Protein AF-A0A5J4PVX6-F1 (afdb_monomer_lite)

Foldseek 3Di:
DQDPVNVLVVVLVVLVVVVVVDDDDDDASLSCVSCVVPPLDAFEAEAEDPVVQLVVCVVVDVDDPVVSSVVVVVVQVVSQVVNVVVDVDGPPDPVSGPYYYYCNVLPPVRVVVVVVVVSQDDDDPDPALVSVLVSVVVCVVNPPPDDPDDDDPPHPCNVCSVVVPPPD

Secondary structure (DSSP, 8-state):
---HHHHHHHHHHHHHHHHHHS-----STTHHHHTTT-TT---EEEE--HHHHHHHHHTT----HHHHHHHHHHHHHHHHHHHHHH-SS-TT-GGGSSEEEEHHHHHHHHHHHHHHHHTT----SS--HHHHHHHHHHHHHTT------------TTHHHHH-TT---

Organism: NCBI:txid433724

Sequence (168 aa):
YLSNDALFKIQSNIIRKLASEKSCLFVGRCADYILRDHPYSMTIFISSYMHDRMKRLYHTLNLSETEVKELIHKTDKCRSEYYNYYTYNTWGAAATYHLCINASVLGIEGTVTFIKEVLGMWVGKTESASFWMGVLTDLKARGVEDILITVTDNLNGFTDTIHPNNHI

Structure (mmCIF, N/CA/C/O backbone):
data_AF-A0A5J4PVX6-F1
#
_entry.id   AF-A0A5J4PVX6-F1
#
loop_
_atom_site.group_PDB
_atom_site.id
_atom_site.type_symbol
_atom_site.label_atom_id
_atom_site.label_alt_id
_atom_site.label_comp_id
_atom_site.label_asym_id
_atom_site.label_entity_id
_atom_site.label_seq_id
_atom_site.pdbx_PDB_ins_code
_atom_site.Cartn_x
_atom_site.Cartn_y
_atom_site.Cartn_z
_atom_site.occupancy
_atom_site.B_iso_or_equiv
_atom_site.auth_seq_id
_atom_site.auth_comp_id
_atom_site.auth_asym_id
_atom_site.auth_atom_id
_atom_site.pdbx_PDB_model_num
ATOM 1 N N . TYR A 1 1 ? 9.239 -6.719 30.304 1.00 54.44 1 TYR A N 1
ATOM 2 C CA . TYR A 1 1 ? 8.381 -6.085 29.285 1.00 54.44 1 TYR A CA 1
ATOM 3 C C . TYR A 1 1 ? 9.268 -5.451 28.228 1.00 54.44 1 TYR A C 1
ATOM 5 O O . TYR A 1 1 ? 10.169 -4.708 28.590 1.00 54.44 1 TYR A O 1
ATOM 13 N N . LEU A 1 2 ? 9.077 -5.795 26.954 1.00 68.44 2 LEU A N 1
ATOM 14 C CA . LEU A 1 2 ? 9.792 -5.166 25.840 1.00 68.44 2 LEU A CA 1
ATOM 15 C C . LEU A 1 2 ? 9.172 -3.778 25.587 1.00 68.44 2 LEU A C 1
ATOM 17 O O . LEU A 1 2 ? 7.949 -3.684 25.517 1.00 68.44 2 LEU A O 1
ATOM 21 N N . SER A 1 3 ? 9.972 -2.712 25.487 1.00 89.81 3 SER A N 1
ATOM 22 C CA . SER A 1 3 ? 9.441 -1.373 25.185 1.00 89.81 3 SER A CA 1
ATOM 23 C C . SER A 1 3 ? 8.946 -1.282 23.736 1.00 89.81 3 SER A C 1
ATOM 25 O O . SER A 1 3 ? 9.432 -2.006 22.863 1.00 89.81 3 SER A O 1
ATOM 27 N N . ASN A 1 4 ? 8.008 -0.367 23.460 1.00 88.50 4 ASN A N 1
ATOM 28 C CA . ASN A 1 4 ? 7.499 -0.137 22.100 1.00 88.50 4 ASN A CA 1
ATOM 29 C C . ASN A 1 4 ? 8.628 0.214 21.116 1.00 88.50 4 ASN A C 1
ATOM 31 O O . ASN A 1 4 ? 8.631 -0.278 19.990 1.00 88.50 4 ASN A O 1
ATOM 35 N N . ASP A 1 5 ? 9.640 0.962 21.561 1.00 92.88 5 ASP A N 1
ATOM 36 C CA . ASP A 1 5 ? 10.793 1.321 20.728 1.00 92.88 5 ASP A CA 1
ATOM 37 C C . ASP A 1 5 ? 11.695 0.123 20.426 1.00 92.88 5 ASP A C 1
ATOM 39 O O . ASP A 1 5 ? 12.191 -0.021 19.307 1.00 92.88 5 ASP A O 1
ATOM 43 N N . ALA A 1 6 ? 11.897 -0.769 21.400 1.00 93.50 6 ALA A N 1
ATOM 44 C CA . ALA A 1 6 ? 12.629 -2.009 21.169 1.00 93.50 6 ALA A CA 1
ATOM 45 C C . ALA A 1 6 ? 11.870 -2.912 20.184 1.00 93.50 6 ALA A C 1
ATOM 47 O O . ALA A 1 6 ? 12.477 -3.467 19.266 1.00 93.50 6 ALA A O 1
ATOM 48 N N . LEU A 1 7 ? 10.542 -2.996 20.311 1.00 93.44 7 LEU A N 1
ATOM 49 C CA . LEU A 1 7 ? 9.701 -3.736 19.373 1.00 93.44 7 LEU A CA 1
ATOM 50 C C . LEU A 1 7 ? 9.758 -3.138 17.959 1.00 93.44 7 LEU A C 1
ATOM 52 O O . LEU A 1 7 ? 9.934 -3.885 16.997 1.00 93.44 7 LEU A O 1
ATOM 56 N N . PHE A 1 8 ? 9.667 -1.812 17.827 1.00 95.12 8 PHE A N 1
ATOM 57 C CA . PHE A 1 8 ? 9.770 -1.119 16.542 1.00 95.12 8 PHE A CA 1
ATOM 58 C C . PHE A 1 8 ? 11.118 -1.379 15.862 1.00 95.12 8 PHE A C 1
ATOM 60 O O . PHE A 1 8 ? 11.160 -1.691 14.670 1.00 95.12 8 PHE A O 1
ATOM 67 N N . LYS A 1 9 ? 12.226 -1.330 16.615 1.00 96.56 9 LYS A N 1
ATOM 68 C CA . LYS A 1 9 ? 13.565 -1.651 16.094 1.00 96.56 9 LYS A CA 1
ATOM 69 C C . LYS A 1 9 ? 13.653 -3.092 15.590 1.00 96.56 9 LYS A C 1
ATOM 71 O O . LYS A 1 9 ? 14.141 -3.317 14.484 1.00 96.56 9 LYS A O 1
ATOM 76 N N . ILE A 1 10 ? 13.142 -4.059 16.356 1.00 96.56 10 ILE A N 1
ATOM 77 C CA . ILE A 1 10 ? 13.140 -5.476 15.959 1.00 96.56 10 ILE A CA 1
ATOM 78 C C . ILE A 1 10 ? 12.313 -5.680 14.684 1.00 96.56 10 ILE A C 1
ATOM 80 O O . ILE A 1 10 ? 12.807 -6.274 13.726 1.00 96.56 10 ILE A O 1
ATOM 84 N N . GLN A 1 11 ? 11.091 -5.141 14.632 1.00 96.12 11 GLN A N 1
ATOM 85 C CA . GLN A 1 11 ? 10.228 -5.231 13.450 1.00 96.12 11 GLN A CA 1
ATOM 86 C C . GLN A 1 11 ? 10.877 -4.584 12.224 1.00 96.12 11 GLN A C 1
ATOM 88 O O . GLN A 1 11 ? 10.869 -5.172 11.146 1.00 96.12 11 GLN A O 1
ATOM 93 N N . SER A 1 12 ? 11.506 -3.421 12.399 1.00 97.75 12 SER A N 1
ATOM 94 C CA . SER A 1 12 ? 12.207 -2.722 11.321 1.00 97.75 12 SER A CA 1
ATOM 95 C C . SER A 1 12 ? 13.356 -3.543 10.741 1.00 97.75 12 SER A C 1
ATOM 97 O O . SER A 1 12 ? 13.527 -3.592 9.525 1.00 97.75 12 SER A O 1
ATOM 99 N N . ASN A 1 13 ? 14.130 -4.219 11.593 1.00 97.81 13 ASN A N 1
ATOM 100 C CA . ASN A 1 13 ? 15.219 -5.085 11.144 1.00 97.81 13 ASN A CA 1
ATOM 101 C C . ASN A 1 13 ? 14.693 -6.310 10.388 1.00 97.81 13 ASN A C 1
ATOM 103 O O . ASN A 1 13 ? 15.250 -6.672 9.355 1.00 97.81 13 ASN A O 1
ATOM 107 N N . ILE A 1 14 ? 13.598 -6.912 10.860 1.00 97.50 14 ILE A N 1
ATOM 108 C CA . ILE A 1 14 ? 12.957 -8.050 10.186 1.00 97.50 14 ILE A CA 1
ATOM 109 C C . ILE A 1 14 ? 12.424 -7.638 8.811 1.00 97.50 14 ILE A C 1
ATOM 111 O O . ILE A 1 14 ? 12.678 -8.340 7.837 1.00 97.50 14 ILE A O 1
ATOM 115 N N . ILE A 1 15 ? 11.734 -6.496 8.712 1.00 98.06 15 ILE A N 1
ATOM 116 C CA . ILE A 1 15 ? 11.201 -5.984 7.439 1.00 98.06 15 ILE A CA 1
ATOM 117 C C . ILE A 1 15 ? 12.335 -5.773 6.428 1.00 98.06 15 ILE A C 1
ATOM 119 O O . ILE A 1 15 ? 12.240 -6.262 5.306 1.00 98.06 15 ILE A O 1
ATOM 123 N N . ARG A 1 16 ? 13.432 -5.113 6.830 1.00 97.62 16 ARG A N 1
ATOM 124 C CA . ARG A 1 16 ? 14.592 -4.895 5.946 1.00 97.62 16 ARG A CA 1
ATOM 125 C C . ARG A 1 16 ? 15.250 -6.196 5.511 1.00 97.62 16 ARG A C 1
ATOM 127 O O . ARG A 1 16 ? 15.546 -6.349 4.333 1.00 97.62 16 ARG A O 1
ATOM 134 N N . LYS A 1 17 ? 15.443 -7.133 6.444 1.00 97.31 17 LYS A N 1
ATOM 135 C CA . LYS A 1 17 ? 16.023 -8.443 6.137 1.00 97.31 17 LYS A CA 1
ATOM 136 C C . LYS A 1 17 ? 15.178 -9.185 5.099 1.00 97.31 17 LYS A C 1
ATOM 138 O O . LYS A 1 17 ? 15.699 -9.575 4.061 1.00 97.31 17 LYS A O 1
ATOM 143 N N . LEU A 1 18 ? 13.874 -9.319 5.344 1.00 96.69 18 LEU A N 1
ATOM 144 C CA . LEU A 1 18 ? 12.969 -10.013 4.426 1.00 96.69 18 LEU A CA 1
ATOM 145 C C . LEU A 1 18 ? 12.932 -9.350 3.044 1.00 96.69 18 LEU A C 1
ATOM 147 O O . LEU A 1 18 ? 12.989 -10.057 2.044 1.00 96.69 18 LEU A O 1
ATOM 151 N N . ALA A 1 19 ? 12.894 -8.014 2.990 1.00 95.31 19 ALA A N 1
ATOM 152 C CA . ALA A 1 19 ? 12.905 -7.266 1.733 1.00 95.31 19 ALA A CA 1
ATOM 153 C C . ALA A 1 19 ? 14.213 -7.439 0.939 1.00 95.31 19 ALA A C 1
ATOM 155 O O . ALA A 1 19 ? 14.174 -7.433 -0.285 1.00 95.31 19 ALA A O 1
ATOM 156 N N . SER A 1 20 ? 15.353 -7.624 1.619 1.00 93.50 20 SER A N 1
ATOM 157 C CA . SER A 1 20 ? 16.643 -7.875 0.957 1.00 93.50 20 SER A CA 1
ATOM 158 C C . SER A 1 20 ? 16.796 -9.293 0.402 1.00 93.50 20 SER A C 1
ATOM 160 O O . SER A 1 20 ? 17.631 -9.518 -0.467 1.00 93.50 20 SER A O 1
ATOM 162 N N . GLU A 1 21 ? 16.015 -10.250 0.908 1.00 92.94 21 GLU A N 1
ATOM 163 C CA . GLU A 1 21 ? 16.110 -11.662 0.520 1.00 92.94 21 GLU A CA 1
ATOM 164 C C . GLU A 1 21 ? 15.114 -12.032 -0.584 1.00 92.94 21 GLU A C 1
ATOM 166 O O . GLU A 1 21 ? 15.405 -12.896 -1.408 1.00 92.94 21 GLU A O 1
ATOM 171 N N . LYS A 1 22 ? 13.919 -11.425 -0.584 1.00 89.06 22 LYS A N 1
ATOM 172 C CA . LYS A 1 22 ? 12.842 -11.767 -1.520 1.00 89.06 22 LYS A CA 1
ATOM 173 C C . LYS A 1 22 ? 11.775 -10.680 -1.620 1.00 89.06 22 LYS A C 1
ATOM 175 O O . LYS A 1 22 ? 11.571 -9.884 -0.701 1.00 89.06 22 LYS A O 1
ATOM 180 N N . SER A 1 23 ? 10.994 -10.735 -2.694 1.00 88.75 23 SER A N 1
ATOM 181 C CA . SER A 1 23 ? 9.771 -9.944 -2.841 1.00 88.75 23 SER A CA 1
ATOM 182 C C . SER A 1 23 ? 8.778 -10.256 -1.714 1.00 88.75 23 SER A C 1
ATOM 184 O O . SER A 1 23 ? 8.475 -11.416 -1.431 1.00 88.75 23 SER A O 1
ATOM 186 N N . CYS A 1 24 ? 8.266 -9.210 -1.062 1.00 93.00 24 CYS A N 1
ATOM 187 C CA . CYS A 1 24 ? 7.386 -9.315 0.102 1.00 93.00 24 CYS A CA 1
ATOM 188 C C . CYS A 1 24 ? 6.240 -8.297 0.033 1.00 93.00 24 CYS A C 1
ATOM 190 O O . CYS A 1 24 ? 6.412 -7.191 -0.474 1.00 93.00 24 CYS A O 1
ATOM 192 N N . LEU A 1 25 ? 5.097 -8.645 0.634 1.00 95.31 25 LEU A N 1
ATOM 193 C CA . LEU A 1 25 ? 4.008 -7.714 0.931 1.00 95.31 25 LEU A CA 1
ATOM 194 C C . LEU A 1 25 ? 3.983 -7.433 2.438 1.00 95.31 25 LEU A C 1
ATOM 196 O O . LEU A 1 25 ? 3.806 -8.352 3.239 1.00 95.31 25 LEU A O 1
ATOM 200 N N . PHE A 1 26 ? 4.120 -6.165 2.827 1.00 97.12 26 PHE A N 1
ATOM 201 C CA . PHE A 1 26 ? 4.018 -5.730 4.222 1.00 97.12 26 PHE A CA 1
ATOM 202 C C . PHE A 1 26 ? 2.755 -4.895 4.434 1.00 97.12 26 PHE A C 1
ATOM 204 O O . PHE A 1 26 ? 2.488 -3.960 3.684 1.00 97.12 26 PHE A O 1
ATOM 211 N N . VAL A 1 27 ? 1.993 -5.200 5.487 1.00 96.81 27 VAL A N 1
ATOM 212 C CA . VAL A 1 27 ? 0.781 -4.452 5.850 1.00 96.81 27 VAL A CA 1
ATOM 213 C C . VAL A 1 27 ? 1.041 -3.629 7.113 1.00 96.81 27 VAL A C 1
ATOM 215 O O . VAL A 1 27 ? 1.178 -4.170 8.212 1.00 96.81 27 VAL A O 1
ATOM 218 N N . GLY A 1 28 ? 1.080 -2.303 6.966 1.00 95.19 28 GLY A N 1
ATOM 219 C CA . GLY A 1 28 ? 1.291 -1.363 8.071 1.00 95.19 28 GLY A CA 1
ATOM 220 C C . GLY A 1 28 ? 2.724 -1.373 8.616 1.00 95.19 28 GLY A C 1
ATOM 221 O O . GLY A 1 28 ? 3.683 -1.474 7.857 1.00 95.19 28 GLY A O 1
ATOM 222 N N . ARG A 1 29 ? 2.869 -1.231 9.945 1.00 95.50 29 ARG A N 1
ATOM 223 C CA . ARG A 1 29 ? 4.162 -1.269 10.671 1.00 95.50 29 ARG A CA 1
ATOM 224 C C . ARG A 1 29 ? 5.210 -0.261 10.179 1.00 95.50 29 ARG A C 1
ATOM 226 O O . ARG A 1 29 ? 6.399 -0.510 10.326 1.00 95.50 29 ARG A O 1
ATOM 233 N N . CYS A 1 30 ? 4.766 0.859 9.608 1.00 97.44 30 CYS A N 1
ATOM 234 C CA . CYS A 1 30 ? 5.630 1.881 9.008 1.00 97.44 30 CYS A CA 1
ATOM 235 C C . CYS A 1 30 ? 6.569 1.317 7.927 1.00 97.44 30 CYS A C 1
ATOM 237 O O . CYS A 1 30 ? 7.670 1.834 7.744 1.00 97.44 30 CYS A O 1
ATOM 239 N N . ALA A 1 31 ? 6.173 0.234 7.246 1.00 97.81 31 ALA A N 1
ATOM 240 C CA . ALA A 1 31 ? 7.013 -0.432 6.255 1.00 97.81 31 ALA A CA 1
ATOM 241 C C . ALA A 1 31 ? 7.423 0.510 5.112 1.00 97.81 31 ALA A C 1
ATOM 243 O O . ALA A 1 31 ? 8.560 0.442 4.659 1.00 97.81 31 ALA A O 1
ATOM 244 N N . ASP A 1 32 ? 6.539 1.429 4.717 1.00 97.50 32 ASP A N 1
ATOM 245 C CA . ASP A 1 32 ? 6.816 2.498 3.755 1.00 97.50 32 ASP A CA 1
ATOM 246 C C . ASP A 1 32 ? 7.992 3.377 4.202 1.00 97.50 32 ASP A C 1
ATOM 248 O O . ASP A 1 32 ? 8.937 3.581 3.449 1.00 97.50 32 ASP A O 1
ATOM 252 N N . TYR A 1 33 ? 7.998 3.819 5.459 1.00 97.56 33 TYR A N 1
ATOM 253 C CA . TYR A 1 33 ? 9.071 4.641 6.001 1.00 97.56 33 TYR A CA 1
ATOM 254 C C . TYR A 1 33 ? 10.349 3.827 6.249 1.00 97.56 33 TYR A C 1
ATOM 256 O O . TYR A 1 33 ? 11.460 4.321 6.062 1.00 97.56 33 TYR A O 1
ATOM 264 N N . ILE A 1 34 ? 10.219 2.570 6.677 1.00 98.00 34 ILE A N 1
ATOM 265 C CA . ILE A 1 34 ? 11.344 1.663 6.958 1.00 98.00 34 ILE A CA 1
ATOM 266 C C . ILE A 1 34 ? 12.113 1.311 5.681 1.00 98.00 34 ILE A C 1
ATOM 268 O O . ILE A 1 34 ? 13.342 1.202 5.748 1.00 98.00 34 ILE A O 1
ATOM 272 N N . LEU A 1 35 ? 11.394 1.147 4.565 1.00 97.44 35 LEU A N 1
ATOM 273 C CA . LEU A 1 35 ? 11.899 0.774 3.242 1.00 97.44 35 LEU A CA 1
ATOM 274 C C . LEU A 1 35 ? 11.992 1.963 2.271 1.00 97.44 35 LEU A C 1
ATOM 276 O O . LEU A 1 35 ? 12.179 1.741 1.084 1.00 97.44 35 LEU A O 1
ATOM 280 N N . ARG A 1 36 ? 11.902 3.210 2.751 1.00 95.62 36 ARG A N 1
ATOM 281 C CA . ARG A 1 36 ? 11.906 4.429 1.914 1.00 95.62 36 ARG A CA 1
ATOM 282 C C . ARG A 1 36 ? 13.104 4.558 0.963 1.00 95.62 36 ARG A C 1
ATOM 284 O O . ARG A 1 36 ? 12.986 5.181 -0.081 1.00 95.62 36 ARG A O 1
ATOM 291 N N . ASP A 1 37 ? 14.234 3.952 1.325 1.00 93.81 37 ASP A N 1
ATOM 292 C CA . ASP A 1 37 ? 15.470 3.963 0.534 1.00 93.81 37 ASP A CA 1
ATOM 293 C C . ASP A 1 37 ? 15.625 2.685 -0.323 1.00 93.81 37 ASP A C 1
ATOM 295 O O . ASP A 1 37 ? 16.641 2.491 -0.988 1.00 93.81 37 ASP A O 1
ATOM 299 N N . HIS A 1 38 ? 14.643 1.774 -0.295 1.00 93.25 38 HIS A N 1
ATOM 300 C CA . HIS A 1 38 ? 14.668 0.536 -1.067 1.00 93.25 38 HIS A CA 1
ATOM 301 C C . HIS A 1 38 ? 14.160 0.793 -2.498 1.00 93.25 38 HIS A C 1
ATOM 303 O O . HIS A 1 38 ? 12.984 1.138 -2.665 1.00 93.25 38 HIS A O 1
ATOM 309 N N . PRO A 1 39 ? 14.985 0.557 -3.539 1.00 87.44 39 PRO A N 1
ATOM 310 C CA . PRO A 1 39 ? 14.715 1.016 -4.907 1.00 87.44 39 PRO A CA 1
ATOM 311 C C . PRO A 1 39 ? 13.489 0.361 -5.554 1.00 87.44 39 PRO A C 1
ATOM 313 O O . PRO A 1 39 ? 12.861 0.953 -6.422 1.00 87.44 39 PRO A O 1
ATOM 316 N N . TYR A 1 40 ? 13.126 -0.843 -5.110 1.00 86.88 40 TYR A N 1
ATOM 317 C CA . TYR A 1 40 ? 11.985 -1.600 -5.638 1.00 86.88 40 TYR A CA 1
ATOM 318 C C . TYR A 1 40 ? 10.778 -1.619 -4.691 1.00 86.88 40 TYR A C 1
ATOM 320 O O . TYR A 1 40 ? 9.940 -2.516 -4.768 1.00 86.88 40 TYR A O 1
ATOM 328 N N . SER A 1 41 ? 10.710 -0.682 -3.737 1.00 91.31 41 SER A N 1
ATOM 329 C CA . SER A 1 41 ? 9.554 -0.585 -2.844 1.00 91.31 41 SER A CA 1
ATOM 330 C C . SER A 1 41 ? 8.427 0.228 -3.485 1.00 91.31 41 SER A C 1
ATOM 332 O O . SER A 1 41 ? 8.632 1.336 -3.970 1.00 91.31 41 SER A O 1
ATOM 334 N N . MET A 1 42 ? 7.210 -0.317 -3.458 1.00 92.69 42 MET A N 1
ATOM 335 C CA . MET A 1 42 ? 5.987 0.417 -3.783 1.00 92.69 42 MET A CA 1
ATOM 336 C C . MET A 1 42 ? 5.108 0.481 -2.537 1.00 92.69 42 MET A C 1
ATOM 338 O O . 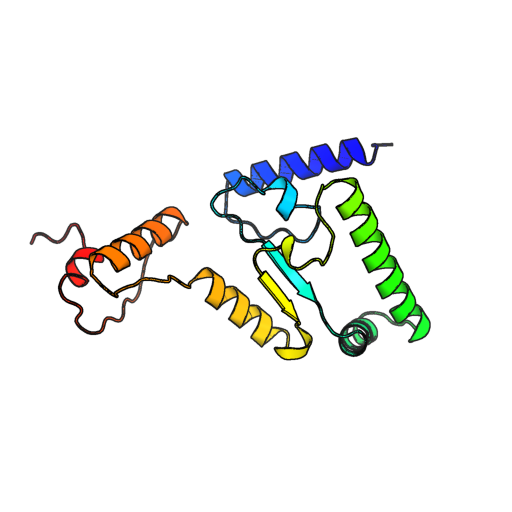MET A 1 42 ? 4.952 -0.507 -1.819 1.00 92.69 42 MET A O 1
ATOM 342 N N . THR A 1 43 ? 4.537 1.653 -2.264 1.00 96.56 43 THR A N 1
ATOM 343 C CA . THR A 1 43 ? 3.770 1.915 -1.040 1.00 96.56 43 THR A CA 1
ATOM 344 C C . THR A 1 43 ? 2.364 2.346 -1.418 1.00 96.56 43 THR A C 1
ATOM 346 O O . THR A 1 43 ? 2.172 3.252 -2.229 1.00 96.56 43 THR A O 1
ATOM 349 N N . ILE A 1 44 ? 1.371 1.653 -0.863 1.00 97.31 44 ILE A N 1
ATOM 350 C CA . ILE A 1 44 ? -0.028 1.807 -1.258 1.00 97.31 44 ILE A CA 1
ATOM 351 C C . ILE A 1 44 ? -0.871 2.031 -0.010 1.00 97.31 44 ILE A C 1
ATOM 353 O O . ILE A 1 44 ? -0.806 1.249 0.941 1.00 97.31 44 ILE A O 1
ATOM 357 N N . PHE A 1 45 ? -1.691 3.077 -0.027 1.00 98.00 45 PHE A N 1
ATOM 358 C CA . PHE A 1 45 ? -2.698 3.320 0.994 1.00 98.00 45 PHE A CA 1
ATOM 359 C C . PHE A 1 45 ? -4.087 2.995 0.458 1.00 98.00 45 PHE A C 1
ATOM 361 O O . PHE A 1 45 ? -4.532 3.553 -0.545 1.00 98.00 45 PHE A O 1
ATOM 368 N N . ILE A 1 46 ? -4.785 2.088 1.140 1.00 97.56 46 ILE A N 1
ATOM 369 C CA . ILE A 1 46 ? -6.138 1.676 0.771 1.00 97.56 46 ILE A CA 1
ATOM 370 C C . ILE A 1 46 ? -7.122 2.281 1.767 1.00 97.56 46 ILE A C 1
ATOM 372 O O . ILE A 1 46 ? -7.089 1.992 2.963 1.00 97.56 46 ILE A O 1
ATOM 376 N N . SER A 1 47 ? -8.030 3.093 1.242 1.00 97.12 47 SER A N 1
ATOM 377 C CA . SER A 1 47 ? -9.152 3.690 1.958 1.00 97.12 47 SER A CA 1
ATOM 378 C C . SER A 1 47 ? -10.478 3.068 1.507 1.00 97.12 47 SER A C 1
ATOM 380 O O . SER A 1 47 ? -10.546 2.292 0.551 1.00 97.12 47 SER A O 1
ATOM 382 N N . SER A 1 48 ? -11.554 3.349 2.233 1.00 97.50 48 SER A N 1
ATOM 383 C CA . SER A 1 48 ? -12.927 2.974 1.873 1.00 97.50 48 SER A CA 1
ATOM 384 C C . SER A 1 48 ? -13.891 3.903 2.606 1.00 97.50 48 SER A C 1
ATOM 386 O O . SER A 1 48 ? -13.566 4.389 3.695 1.00 97.50 48 SER A O 1
ATOM 388 N N . TYR A 1 49 ? -15.083 4.120 2.057 1.00 97.31 49 TYR A N 1
ATOM 389 C CA . TYR A 1 49 ? -16.139 4.843 2.759 1.00 97.31 49 TYR A CA 1
ATOM 390 C C . TYR A 1 49 ? -16.541 4.119 4.047 1.00 97.31 49 TYR A C 1
ATOM 392 O O . TYR A 1 49 ? -16.507 2.891 4.133 1.00 97.31 49 TYR A O 1
ATOM 400 N N . MET A 1 50 ? -16.948 4.892 5.058 1.00 95.38 50 MET A N 1
ATOM 401 C CA . MET A 1 50 ? -17.311 4.360 6.375 1.00 95.38 50 MET A CA 1
ATOM 402 C C . MET A 1 50 ? -18.385 3.264 6.279 1.00 95.38 50 MET A C 1
ATOM 404 O O . MET A 1 50 ? -18.224 2.205 6.879 1.00 95.38 50 MET A O 1
ATOM 408 N N . HIS A 1 51 ? -19.428 3.476 5.470 1.00 94.50 51 HIS A N 1
ATOM 409 C CA . HIS A 1 51 ? -20.526 2.517 5.325 1.00 94.50 51 HIS A CA 1
ATOM 410 C C . HIS A 1 51 ? -20.057 1.151 4.784 1.00 94.50 51 HIS A C 1
ATOM 412 O O . HIS A 1 51 ? -20.443 0.115 5.322 1.00 94.50 51 HIS A O 1
ATOM 418 N N . ASP A 1 52 ? -19.160 1.126 3.792 1.00 94.88 52 ASP A N 1
ATOM 419 C CA . ASP A 1 52 ? -18.614 -0.123 3.243 1.00 94.88 52 ASP A CA 1
ATOM 420 C C . ASP A 1 52 ? -17.708 -0.846 4.238 1.00 94.88 52 ASP A C 1
ATOM 422 O O . ASP A 1 52 ? -17.716 -2.076 4.327 1.00 94.88 52 ASP A O 1
ATOM 426 N N . ARG A 1 53 ? -16.925 -0.088 5.015 1.00 94.69 53 ARG A N 1
ATOM 427 C CA . ARG A 1 53 ? -16.085 -0.648 6.082 1.00 94.69 53 ARG A CA 1
ATOM 428 C C . ARG A 1 53 ? -16.941 -1.309 7.154 1.00 94.69 53 ARG A C 1
ATOM 430 O O . ARG A 1 53 ? -16.643 -2.433 7.551 1.00 94.69 53 ARG A O 1
ATOM 437 N N . MET A 1 54 ? -18.013 -0.640 7.578 1.00 93.75 54 MET A N 1
ATOM 438 C CA . MET A 1 54 ? -18.964 -1.171 8.556 1.00 93.75 54 MET A CA 1
ATOM 439 C C . MET A 1 54 ? -19.653 -2.431 8.026 1.00 93.75 54 MET A C 1
ATOM 441 O O . MET A 1 54 ? -19.673 -3.442 8.721 1.00 93.75 54 MET A O 1
ATOM 445 N N . LYS A 1 55 ? -20.103 -2.422 6.763 1.00 91.38 55 LYS A N 1
ATOM 446 C CA . LYS A 1 55 ? -20.718 -3.589 6.111 1.00 91.38 55 LYS A CA 1
ATOM 447 C C . LYS A 1 55 ? -19.819 -4.827 6.147 1.00 91.38 55 LYS A C 1
ATOM 449 O O . LYS A 1 55 ? -20.290 -5.913 6.469 1.00 91.38 55 LYS A O 1
ATOM 454 N N . ARG A 1 56 ? -18.520 -4.676 5.865 1.00 89.19 56 ARG A N 1
ATOM 455 C CA . ARG A 1 56 ? -17.549 -5.787 5.939 1.00 89.19 56 ARG A CA 1
ATOM 456 C C . ARG A 1 56 ? -17.393 -6.326 7.364 1.00 89.19 56 ARG A C 1
ATOM 458 O O . ARG A 1 56 ? -17.267 -7.534 7.554 1.00 89.19 56 ARG A O 1
ATOM 465 N N . LEU A 1 57 ? -17.409 -5.441 8.361 1.00 89.38 57 LEU A N 1
ATOM 466 C CA . LEU A 1 57 ? -17.263 -5.832 9.760 1.00 89.38 57 LEU A CA 1
ATOM 467 C C . LEU A 1 57 ? -18.525 -6.490 10.324 1.00 89.38 57 LEU A C 1
ATOM 469 O O . LEU A 1 57 ? -18.365 -7.445 11.070 1.00 89.38 57 LEU A O 1
ATOM 473 N N . TYR A 1 58 ? -19.737 -6.095 9.918 1.00 80.56 58 TYR A N 1
ATOM 474 C CA . TYR A 1 58 ? -20.974 -6.765 10.359 1.00 80.56 58 TYR A CA 1
ATOM 475 C C . TYR A 1 58 ? -21.000 -8.257 10.031 1.00 80.56 58 TYR A C 1
ATOM 477 O O . TYR A 1 58 ? -21.415 -9.069 10.848 1.00 80.56 58 TYR A O 1
ATOM 485 N N . HIS A 1 59 ? -20.536 -8.633 8.838 1.00 74.56 59 HIS A N 1
ATOM 486 C CA . HIS A 1 59 ? -20.501 -10.041 8.438 1.00 74.56 59 HIS A CA 1
ATOM 487 C C . HIS A 1 59 ? -19.436 -10.855 9.184 1.00 74.56 59 HIS A C 1
ATOM 489 O O . HIS A 1 59 ? -19.490 -12.080 9.177 1.00 74.56 59 HIS A O 1
ATOM 495 N N . THR A 1 60 ? -18.469 -10.182 9.808 1.00 78.38 60 THR A N 1
ATOM 496 C CA . THR A 1 60 ? -17.316 -10.822 10.455 1.00 78.38 60 THR A CA 1
ATOM 497 C C . THR A 1 60 ? -17.433 -10.805 11.980 1.00 78.38 60 THR A C 1
ATOM 499 O O . THR A 1 60 ? -16.940 -11.705 12.653 1.00 78.38 60 THR A O 1
ATOM 502 N N . LEU A 1 61 ? -18.063 -9.770 12.535 1.00 80.50 61 LEU A N 1
ATOM 503 C CA . LEU A 1 61 ? -18.119 -9.470 13.958 1.00 80.50 61 LEU A CA 1
ATOM 504 C C . LEU A 1 61 ? -19.579 -9.291 14.374 1.00 80.50 61 LEU A C 1
ATOM 506 O O . LEU A 1 61 ? -20.300 -8.480 13.801 1.00 80.50 61 LEU A O 1
ATOM 510 N N . ASN A 1 62 ? -19.995 -10.011 15.412 1.00 86.50 62 ASN A N 1
ATOM 511 C CA . ASN A 1 62 ? -21.341 -9.922 15.976 1.00 86.50 62 ASN A CA 1
ATOM 512 C C . ASN A 1 62 ? -21.469 -8.710 16.921 1.00 86.50 62 ASN A C 1
ATOM 514 O O . ASN A 1 62 ? -21.659 -8.873 18.124 1.00 86.50 62 ASN A O 1
ATOM 518 N N . LEU A 1 63 ? -21.268 -7.506 16.379 1.00 88.75 63 LEU A N 1
ATOM 519 C CA . LEU A 1 63 ? -21.271 -6.231 17.103 1.00 88.75 63 LEU A CA 1
ATOM 520 C C . LEU A 1 63 ? -22.377 -5.306 16.583 1.00 88.75 63 LEU A C 1
ATOM 522 O O . LEU A 1 63 ? -22.782 -5.391 15.422 1.00 88.75 63 LEU A O 1
ATOM 526 N N . SER A 1 64 ? -22.833 -4.389 17.434 1.00 90.69 64 SER A N 1
ATOM 527 C CA . SER A 1 64 ? -23.771 -3.333 17.050 1.00 90.69 64 SER A CA 1
ATOM 528 C C . SER A 1 64 ? -23.131 -2.293 16.123 1.00 90.69 64 SER A C 1
ATOM 530 O O . SER A 1 64 ? -21.910 -2.146 16.047 1.00 90.69 64 SER A O 1
ATOM 532 N N . GLU A 1 65 ? -23.970 -1.513 15.439 1.00 89.69 65 GLU A N 1
ATOM 533 C CA . GLU A 1 65 ? -23.538 -0.418 14.562 1.00 89.69 65 GLU A CA 1
ATOM 534 C C . GLU A 1 65 ? -22.599 0.578 15.257 1.00 89.69 65 GLU A C 1
ATOM 536 O O . GLU A 1 65 ? -21.547 0.942 14.718 1.00 89.69 65 GLU A O 1
ATOM 541 N N . THR A 1 66 ? -22.958 0.985 16.474 1.00 92.44 66 THR A N 1
ATOM 542 C CA . THR A 1 66 ? -22.171 1.921 17.279 1.00 92.44 66 THR A CA 1
ATOM 543 C C . THR A 1 66 ? -20.807 1.335 17.625 1.00 92.44 66 THR A C 1
ATOM 545 O O . THR A 1 66 ? -19.790 1.992 17.406 1.00 92.44 66 THR A O 1
ATOM 548 N N . GLU A 1 67 ? -20.759 0.077 18.071 1.00 93.88 67 GLU A N 1
ATOM 549 C CA . GLU A 1 67 ? -19.508 -0.602 18.427 1.00 93.88 67 GLU A CA 1
ATOM 550 C C . GLU A 1 67 ? -18.582 -0.771 17.218 1.00 93.88 67 GLU A C 1
ATOM 552 O O . GLU A 1 67 ? -17.378 -0.540 17.321 1.00 93.88 67 GLU A O 1
ATOM 557 N N . VAL A 1 68 ? -19.126 -1.123 16.047 1.00 94.19 68 VAL A N 1
ATOM 558 C CA . VAL A 1 68 ? -18.342 -1.240 14.807 1.00 94.19 68 VAL A CA 1
ATOM 559 C C . VAL A 1 68 ? -17.752 0.113 14.409 1.00 94.19 68 VAL A C 1
ATOM 561 O O . VAL A 1 68 ? -16.571 0.204 14.057 1.00 94.19 68 VAL A O 1
ATOM 564 N N . LYS A 1 69 ? -18.549 1.182 14.482 1.00 94.62 69 LYS A N 1
ATOM 565 C CA . LYS A 1 69 ? -18.099 2.540 14.160 1.00 94.62 69 LYS A CA 1
ATOM 566 C C . LYS A 1 69 ? -17.020 3.025 15.132 1.00 94.62 69 LYS A C 1
ATOM 568 O O . LYS A 1 69 ? -16.019 3.602 14.701 1.00 94.62 69 LYS A O 1
ATOM 573 N N . GLU A 1 70 ? -17.185 2.775 16.427 1.00 95.69 70 GLU A N 1
ATOM 574 C CA . GLU A 1 70 ? -16.183 3.088 17.451 1.00 95.69 70 GLU A CA 1
ATOM 575 C C . GLU A 1 70 ? -14.899 2.278 17.268 1.00 95.69 70 GLU A C 1
ATOM 577 O O . GLU A 1 70 ? -13.803 2.836 17.352 1.00 95.69 70 GLU A O 1
ATOM 582 N N . LEU A 1 71 ? -15.014 0.987 16.945 1.00 95.12 71 LEU A N 1
ATOM 583 C CA . LEU A 1 71 ? -13.876 0.119 16.661 1.00 95.12 71 LEU A CA 1
ATOM 584 C C . LEU A 1 71 ? -13.063 0.638 15.473 1.00 95.12 71 LEU A C 1
ATOM 586 O O . LEU A 1 71 ? -11.832 0.691 15.552 1.00 95.12 71 LEU A O 1
ATOM 590 N N . ILE A 1 72 ? -13.735 1.050 14.393 1.00 96.12 72 ILE A N 1
ATOM 591 C CA . ILE A 1 72 ? -13.091 1.655 13.223 1.00 96.12 72 ILE A CA 1
ATOM 592 C C . ILE A 1 72 ? -12.329 2.922 13.627 1.00 96.12 72 ILE A C 1
ATOM 594 O O . ILE A 1 72 ? -11.125 3.008 13.377 1.00 96.12 72 ILE A O 1
ATOM 598 N N . HIS A 1 73 ? -12.991 3.877 14.288 1.00 97.31 73 HIS A N 1
ATOM 599 C CA . HIS A 1 73 ? -12.354 5.133 14.693 1.00 97.31 73 HIS A CA 1
ATOM 600 C C . HIS A 1 73 ? -11.175 4.908 15.639 1.00 97.31 73 HIS A C 1
ATOM 602 O O . HIS A 1 73 ? -10.112 5.498 15.453 1.00 97.31 73 HIS A O 1
ATOM 608 N N . LYS A 1 74 ? -11.332 4.029 16.635 1.00 97.62 74 LYS A N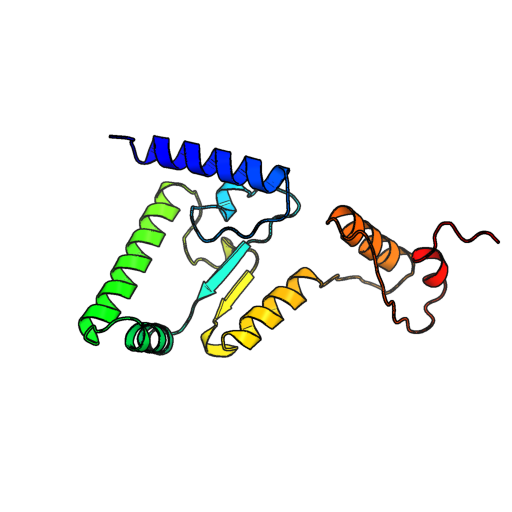 1
ATOM 609 C CA . LYS A 1 74 ? -10.271 3.689 17.588 1.00 97.62 74 LYS A CA 1
ATOM 610 C C . LYS A 1 74 ? -9.077 3.046 16.885 1.00 97.62 74 LYS A C 1
ATOM 612 O O . LYS A 1 74 ? -7.935 3.391 17.182 1.00 97.62 74 LYS A O 1
ATOM 617 N N . THR A 1 75 ? -9.333 2.136 15.947 1.00 96.25 75 THR A N 1
ATOM 618 C CA . THR A 1 75 ? -8.284 1.453 15.179 1.00 96.25 75 THR A CA 1
ATOM 619 C C . THR A 1 75 ? -7.526 2.430 14.287 1.00 96.25 75 THR A C 1
ATOM 621 O O . THR A 1 75 ? -6.297 2.415 14.284 1.00 96.25 75 THR A O 1
ATOM 624 N N . ASP A 1 76 ? -8.229 3.297 13.559 1.00 97.69 76 ASP A N 1
ATOM 625 C CA . ASP A 1 76 ? -7.600 4.291 12.683 1.00 97.69 76 ASP A CA 1
ATOM 626 C C . ASP A 1 76 ? -6.810 5.326 13.484 1.00 97.69 76 ASP A C 1
ATOM 628 O O . ASP A 1 76 ? -5.670 5.626 13.135 1.00 97.69 76 ASP A O 1
ATOM 632 N N . LYS A 1 77 ? -7.359 5.797 14.612 1.00 97.88 77 LYS A N 1
ATOM 633 C CA . LYS A 1 77 ? -6.648 6.685 15.536 1.00 97.88 77 LYS A CA 1
ATOM 634 C C . LYS A 1 77 ? -5.358 6.038 16.041 1.00 97.88 77 LYS A C 1
ATOM 636 O O . LYS A 1 77 ? -4.299 6.640 15.923 1.00 97.88 77 LYS A O 1
ATOM 641 N N . CYS A 1 78 ? -5.423 4.793 16.513 1.00 97.06 78 CYS A N 1
ATOM 642 C CA . CYS A 1 78 ? -4.245 4.069 16.994 1.00 97.06 78 CYS A CA 1
ATOM 643 C C . CYS A 1 78 ? -3.196 3.862 15.884 1.00 97.06 78 CYS A C 1
ATOM 645 O O . CYS A 1 78 ? -1.999 4.019 16.125 1.00 97.06 78 CYS A O 1
ATOM 647 N N . ARG A 1 79 ? -3.629 3.559 14.651 1.00 97.06 79 ARG A N 1
ATOM 648 C CA . ARG A 1 79 ? -2.736 3.457 13.482 1.00 97.06 79 ARG A CA 1
ATOM 649 C C . ARG A 1 79 ? -2.059 4.786 13.172 1.00 97.06 79 ARG A C 1
ATOM 651 O O . ARG A 1 79 ? -0.849 4.795 12.962 1.00 97.06 79 ARG A O 1
ATOM 658 N N . SER A 1 80 ? -2.819 5.879 13.172 1.00 97.81 80 SER A N 1
ATOM 659 C CA . SER A 1 80 ? -2.295 7.219 12.922 1.00 97.81 80 SER A CA 1
ATOM 660 C C . SER A 1 80 ? -1.318 7.659 14.008 1.00 97.81 80 SER A C 1
ATOM 662 O O . SER A 1 80 ? -0.252 8.161 13.679 1.00 97.81 80 SER A O 1
ATOM 664 N N . GLU A 1 81 ? -1.644 7.457 15.286 1.00 97.19 81 GLU A N 1
ATOM 665 C CA . GLU A 1 81 ? -0.772 7.816 16.412 1.00 97.19 81 GLU A CA 1
ATOM 666 C C . GLU A 1 81 ? 0.543 7.037 16.363 1.00 97.19 81 GLU A C 1
ATOM 668 O O . GLU A 1 81 ? 1.615 7.630 16.437 1.00 97.19 81 GLU A O 1
ATOM 673 N N . TYR A 1 82 ? 0.472 5.717 16.168 1.00 96.38 82 TYR A N 1
ATOM 674 C CA . TYR A 1 82 ? 1.660 4.878 16.041 1.00 96.38 82 TYR A CA 1
ATOM 675 C C . TYR A 1 82 ? 2.533 5.299 14.852 1.00 96.38 82 TYR A C 1
ATOM 677 O O . TYR A 1 82 ? 3.748 5.434 14.985 1.00 96.38 82 TYR A O 1
ATOM 685 N N . TYR A 1 83 ? 1.922 5.517 13.686 1.00 97.69 83 TYR A N 1
ATOM 686 C CA . TYR A 1 83 ? 2.643 5.883 12.472 1.00 97.69 83 TYR A CA 1
ATOM 687 C C . TYR A 1 83 ? 3.301 7.263 12.584 1.00 97.69 83 TYR A C 1
ATOM 689 O O . TYR A 1 83 ? 4.493 7.402 12.313 1.00 97.69 83 TYR A O 1
ATOM 697 N N . ASN A 1 84 ? 2.551 8.269 13.035 1.00 97.25 84 ASN A N 1
ATOM 698 C CA . ASN A 1 84 ? 3.043 9.639 13.168 1.00 97.25 84 ASN A CA 1
ATOM 699 C C . ASN A 1 84 ? 4.079 9.772 14.302 1.00 97.25 84 ASN A C 1
ATOM 701 O O . ASN A 1 84 ? 4.880 10.697 14.286 1.00 97.25 84 ASN A O 1
ATOM 705 N N . TYR A 1 85 ? 4.084 8.863 15.286 1.00 96.75 85 TYR A N 1
ATOM 706 C CA . TYR A 1 85 ? 5.121 8.821 16.322 1.00 96.75 85 TYR A CA 1
ATOM 707 C C . TYR A 1 85 ? 6.471 8.327 15.778 1.00 96.75 85 TYR A C 1
ATOM 709 O O . TYR A 1 85 ? 7.516 8.863 16.135 1.00 96.75 85 TYR A O 1
ATOM 717 N N . TYR A 1 86 ? 6.464 7.300 14.919 1.00 97.25 86 TYR A N 1
ATOM 718 C CA . TYR A 1 86 ? 7.691 6.656 14.426 1.00 97.25 86 TYR A CA 1
ATOM 719 C C . TYR A 1 86 ? 8.216 7.203 13.092 1.00 97.25 86 TYR A C 1
ATOM 721 O O . TYR A 1 86 ? 9.299 6.805 12.654 1.00 97.25 86 TYR A O 1
ATOM 729 N N . THR A 1 87 ? 7.464 8.072 12.422 1.00 96.00 87 THR A N 1
ATOM 730 C CA . THR A 1 87 ? 7.800 8.586 11.088 1.00 96.00 87 THR A CA 1
ATOM 731 C C . THR A 1 87 ? 7.649 10.104 11.037 1.00 96.00 87 THR A C 1
ATOM 733 O O . THR A 1 87 ? 6.914 10.687 11.826 1.00 96.00 87 THR A O 1
ATOM 736 N N . TYR A 1 88 ? 8.316 10.747 10.077 1.00 94.62 88 TYR A N 1
ATOM 737 C CA . TYR A 1 88 ? 8.126 12.177 9.786 1.00 94.62 88 TYR A CA 1
ATOM 738 C C . TYR A 1 88 ? 6.971 12.444 8.804 1.00 94.62 88 TYR A C 1
ATOM 740 O O . TYR A 1 88 ? 6.796 13.569 8.343 1.00 94.62 88 TYR A O 1
ATOM 748 N N . ASN A 1 89 ? 6.198 11.410 8.471 1.00 96.25 89 ASN A N 1
ATOM 749 C CA . ASN A 1 89 ? 5.104 11.459 7.510 1.00 96.25 89 ASN A CA 1
ATOM 750 C C . ASN A 1 89 ? 3.748 11.491 8.230 1.00 96.25 89 ASN A C 1
ATOM 752 O O . ASN A 1 89 ? 3.662 11.346 9.447 1.00 96.25 89 ASN A O 1
ATOM 756 N N . THR A 1 90 ? 2.665 11.665 7.469 1.00 97.50 90 THR A N 1
ATOM 757 C CA . THR A 1 90 ? 1.300 11.700 8.017 1.00 97.50 90 THR A CA 1
ATOM 758 C C . THR A 1 90 ? 0.496 10.510 7.517 1.00 97.50 90 THR A C 1
ATOM 760 O O . THR A 1 90 ? 0.273 10.359 6.316 1.00 97.50 90 THR A O 1
ATOM 763 N N . TRP A 1 91 ? 0.012 9.678 8.440 1.00 98.19 91 TRP A N 1
ATOM 764 C CA . TRP A 1 91 ? -0.821 8.526 8.099 1.00 98.19 91 TRP A CA 1
ATOM 765 C C . TRP A 1 91 ? -2.048 8.943 7.277 1.00 98.19 91 TRP A C 1
ATOM 767 O O . TRP A 1 91 ? -2.791 9.847 7.656 1.00 98.19 91 TRP A O 1
ATOM 777 N N . GLY A 1 92 ? -2.257 8.273 6.144 1.00 95.94 92 GLY A N 1
ATOM 778 C CA . GLY A 1 92 ? -3.364 8.554 5.226 1.00 95.94 92 GLY A CA 1
ATOM 779 C C . GLY A 1 92 ? -3.216 9.814 4.363 1.00 95.94 92 GLY A C 1
ATOM 780 O O . GLY A 1 92 ? -4.081 10.058 3.523 1.00 95.94 92 GLY A O 1
ATOM 781 N N . ALA A 1 93 ? -2.143 10.599 4.505 1.00 97.31 93 ALA A N 1
ATOM 782 C CA . ALA A 1 93 ? -1.884 11.721 3.607 1.00 97.31 93 ALA A CA 1
ATOM 783 C C . ALA A 1 93 ? -1.357 11.218 2.258 1.00 97.31 93 ALA A C 1
ATOM 785 O O . ALA A 1 93 ? -0.404 10.444 2.209 1.00 97.31 93 ALA A O 1
ATOM 786 N N . ALA A 1 94 ? -1.924 11.706 1.152 1.00 96.81 94 ALA A N 1
ATOM 787 C CA . ALA A 1 94 ? -1.549 11.252 -0.189 1.00 96.81 94 ALA A CA 1
ATOM 788 C C . ALA A 1 94 ? -0.046 11.410 -0.485 1.00 96.81 94 ALA A C 1
ATOM 790 O O . ALA A 1 94 ? 0.546 10.532 -1.098 1.00 96.81 94 ALA A O 1
ATOM 791 N N . ALA A 1 95 ? 0.590 12.467 0.033 1.00 96.50 95 ALA A N 1
ATOM 792 C CA . ALA A 1 95 ? 2.025 12.718 -0.127 1.00 96.50 95 ALA A CA 1
ATOM 793 C C . ALA A 1 95 ? 2.940 11.674 0.552 1.00 96.50 95 ALA A C 1
ATOM 795 O O . ALA A 1 95 ? 4.145 11.686 0.334 1.00 96.50 95 ALA A O 1
ATOM 796 N N . THR A 1 96 ? 2.390 10.795 1.395 1.00 97.12 96 THR A N 1
ATOM 797 C CA . THR A 1 96 ? 3.146 9.754 2.110 1.00 97.12 96 THR A CA 1
ATOM 798 C C . THR A 1 96 ? 3.314 8.472 1.290 1.00 97.12 96 THR A C 1
ATOM 800 O O . THR A 1 96 ? 4.247 7.706 1.527 1.00 97.12 96 THR A O 1
ATOM 803 N N . TYR A 1 97 ? 2.421 8.217 0.332 1.00 97.25 97 TYR A N 1
ATOM 804 C CA . TYR A 1 97 ? 2.353 6.946 -0.388 1.00 97.25 97 TYR A CA 1
ATOM 805 C C . TYR A 1 97 ? 2.536 7.160 -1.885 1.00 97.25 97 TYR A C 1
ATOM 807 O O . TYR A 1 97 ? 2.116 8.178 -2.427 1.00 97.25 97 TYR A O 1
ATOM 815 N N . HIS A 1 98 ? 3.097 6.166 -2.571 1.00 95.19 98 HIS A N 1
ATOM 816 C CA . HIS A 1 98 ? 3.194 6.198 -4.030 1.00 95.19 98 HIS A CA 1
ATOM 817 C C . HIS A 1 98 ? 1.813 6.109 -4.696 1.00 95.19 98 HIS A C 1
ATOM 819 O O . HIS A 1 98 ? 1.598 6.699 -5.751 1.00 95.19 98 HIS A O 1
ATOM 825 N N . LEU A 1 99 ? 0.867 5.389 -4.077 1.00 95.88 99 LEU A N 1
ATOM 826 C CA . LEU A 1 99 ? -0.487 5.219 -4.598 1.00 95.88 99 LEU A CA 1
ATOM 827 C C . LEU A 1 99 ? -1.534 5.225 -3.477 1.00 95.88 99 LEU A C 1
ATOM 829 O O . LEU A 1 99 ? -1.392 4.527 -2.474 1.00 95.88 99 LEU A O 1
ATOM 833 N N . CYS A 1 100 ? -2.622 5.971 -3.664 1.00 96.94 100 CYS A N 1
ATOM 834 C CA . CYS A 1 100 ? -3.781 5.962 -2.771 1.00 96.94 100 CYS A CA 1
ATOM 835 C C . CYS A 1 100 ? -5.019 5.483 -3.531 1.00 96.94 100 CYS A C 1
ATOM 837 O O . CYS A 1 100 ? -5.3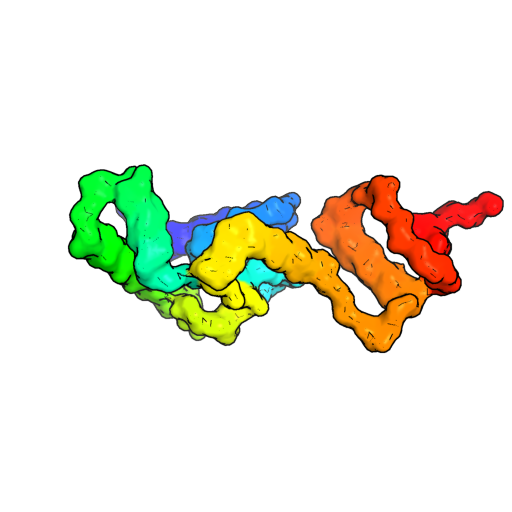62 6.049 -4.566 1.00 96.94 100 CYS A O 1
ATOM 839 N N . ILE A 1 101 ? -5.705 4.463 -3.012 1.00 97.25 101 ILE A N 1
ATOM 840 C CA . ILE A 1 101 ? -6.869 3.850 -3.665 1.00 97.25 101 ILE A CA 1
ATOM 841 C C . ILE A 1 101 ? -8.061 3.871 -2.714 1.00 97.25 101 ILE A C 1
ATOM 843 O O . ILE A 1 101 ? -7.928 3.579 -1.524 1.00 97.25 101 ILE A O 1
ATOM 847 N N . ASN A 1 102 ? -9.246 4.180 -3.236 1.00 97.44 102 ASN A N 1
ATOM 848 C CA . ASN A 1 102 ? -10.499 3.988 -2.518 1.00 97.44 102 ASN A CA 1
ATOM 849 C C . ASN A 1 102 ? -11.186 2.700 -2.997 1.00 97.44 102 ASN A C 1
ATOM 851 O O . ASN A 1 102 ? -11.781 2.658 -4.074 1.00 97.44 102 ASN A O 1
ATOM 855 N N . ALA A 1 103 ? -11.137 1.655 -2.172 1.00 97.56 103 ALA A N 1
ATOM 856 C CA . ALA A 1 103 ? -11.698 0.347 -2.504 1.00 97.56 103 ALA A CA 1
ATOM 857 C C . ALA A 1 103 ? -13.237 0.313 -2.527 1.00 97.56 103 ALA A C 1
ATOM 859 O O . ALA A 1 103 ? -13.811 -0.676 -2.976 1.00 97.56 103 ALA A O 1
ATOM 860 N N . SER A 1 104 ? -13.922 1.363 -2.062 1.00 97.56 104 SER A N 1
ATOM 861 C CA . SER A 1 104 ? -15.370 1.506 -2.263 1.00 97.56 104 SER A CA 1
ATOM 862 C C . SER A 1 104 ? -15.733 1.825 -3.711 1.00 97.56 104 SER A C 1
ATOM 864 O O . SER A 1 104 ? -16.820 1.478 -4.151 1.00 97.56 104 SER A O 1
ATOM 866 N N . VAL A 1 105 ? -14.828 2.470 -4.455 1.00 97.62 105 VAL A N 1
ATOM 867 C CA . VAL A 1 105 ? -15.066 2.853 -5.854 1.00 97.62 105 VAL A CA 1
ATOM 868 C C . VAL A 1 105 ? -14.874 1.656 -6.782 1.00 97.62 105 VAL A C 1
ATOM 870 O O . VAL A 1 105 ? -15.698 1.416 -7.655 1.00 97.62 105 VAL A O 1
ATOM 873 N N . LEU A 1 106 ? -13.796 0.892 -6.582 1.00 94.62 106 LEU A N 1
ATOM 874 C CA . LEU A 1 106 ? -13.418 -0.214 -7.472 1.00 94.62 106 LEU A CA 1
ATOM 875 C C . LEU A 1 106 ? -13.924 -1.588 -7.002 1.00 94.62 106 LEU A C 1
ATOM 877 O O 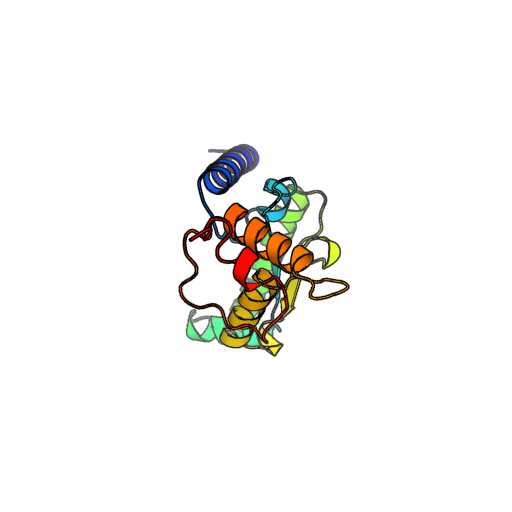. LEU A 1 106 ? -13.851 -2.565 -7.745 1.00 94.62 106 LEU A O 1
ATOM 881 N N . GLY A 1 107 ? -14.380 -1.703 -5.752 1.00 95.94 107 GLY A N 1
ATOM 882 C CA . GLY A 1 107 ? -14.549 -3.001 -5.099 1.00 95.94 107 GLY A CA 1
ATOM 883 C C . GLY A 1 107 ? -13.207 -3.696 -4.825 1.00 95.94 107 GLY A C 1
ATOM 884 O O . GLY A 1 107 ? -12.134 -3.184 -5.153 1.00 95.94 107 GLY A O 1
ATOM 885 N N . ILE A 1 108 ? -13.252 -4.873 -4.191 1.00 92.81 108 ILE A N 1
ATOM 886 C CA . ILE A 1 108 ? -12.037 -5.623 -3.813 1.00 92.81 108 ILE A CA 1
ATOM 887 C C . ILE A 1 108 ? -11.297 -6.111 -5.062 1.00 92.81 108 ILE A C 1
ATOM 889 O O . ILE A 1 108 ? -10.128 -5.778 -5.237 1.00 92.81 108 ILE A O 1
ATOM 893 N N . GLU A 1 109 ? -11.986 -6.819 -5.958 1.00 95.81 109 GLU A N 1
ATOM 894 C CA . GLU A 1 109 ? -11.378 -7.370 -7.178 1.00 95.81 109 GLU A CA 1
ATOM 895 C C . GLU A 1 109 ? -10.844 -6.281 -8.114 1.00 95.81 109 GLU A C 1
ATOM 897 O O . GLU A 1 109 ? -9.732 -6.394 -8.633 1.00 95.81 109 GLU A O 1
ATOM 902 N N . GLY A 1 110 ? -11.586 -5.179 -8.275 1.00 96.81 110 GLY A N 1
ATOM 903 C CA . GLY A 1 110 ? -11.120 -4.034 -9.055 1.00 96.81 110 GLY A CA 1
ATOM 904 C C . GLY A 1 110 ? -9.895 -3.368 -8.428 1.00 96.81 110 GLY A C 1
ATOM 905 O O . GLY A 1 110 ? -8.952 -3.036 -9.136 1.00 96.81 110 GLY A O 1
ATOM 906 N N . THR A 1 111 ? -9.846 -3.249 -7.095 1.00 96.81 111 THR A N 1
ATOM 907 C CA . THR A 1 111 ? -8.660 -2.731 -6.387 1.00 96.81 111 THR A CA 1
ATOM 908 C C . THR A 1 111 ? -7.446 -3.635 -6.591 1.00 96.81 111 THR A C 1
ATOM 910 O O . THR A 1 111 ? -6.354 -3.142 -6.861 1.00 96.81 111 THR A O 1
ATOM 913 N N . VAL A 1 112 ? -7.619 -4.956 -6.486 1.00 95.12 112 VAL A N 1
ATOM 914 C CA . VAL A 1 112 ? -6.537 -5.928 -6.712 1.00 95.12 112 VAL A CA 1
ATOM 915 C C . VAL A 1 112 ? -6.030 -5.850 -8.150 1.00 95.12 112 VAL A C 1
ATOM 917 O O . VAL A 1 112 ? -4.820 -5.829 -8.365 1.00 95.12 112 VAL A O 1
ATOM 920 N N . THR A 1 113 ? -6.939 -5.783 -9.121 1.00 94.75 113 THR A N 1
ATOM 921 C CA . THR A 1 113 ? -6.600 -5.666 -10.546 1.00 94.75 113 THR A CA 1
ATOM 922 C C . THR A 1 113 ? -5.818 -4.385 -10.812 1.00 94.75 113 THR A C 1
ATOM 924 O O . THR A 1 113 ? -4.715 -4.445 -11.345 1.00 94.75 113 THR A O 1
ATOM 927 N N . PHE A 1 114 ? -6.309 -3.251 -10.314 1.00 94.44 114 PHE A N 1
ATOM 928 C CA . PHE A 1 114 ? -5.647 -1.960 -10.467 1.00 94.44 114 PHE A CA 1
ATOM 929 C C . PHE A 1 114 ? -4.232 -1.941 -9.864 1.00 94.44 114 PHE A C 1
ATOM 931 O O . PHE A 1 114 ? -3.295 -1.446 -10.483 1.00 94.44 114 PHE A O 1
ATOM 938 N N . ILE A 1 115 ? -4.035 -2.535 -8.679 1.00 94.00 115 ILE A N 1
ATOM 939 C CA . ILE A 1 115 ? -2.698 -2.645 -8.070 1.00 94.00 115 ILE A CA 1
ATOM 940 C C . ILE A 1 115 ? -1.751 -3.475 -8.950 1.00 94.00 115 ILE A C 1
ATOM 942 O O . ILE A 1 115 ? -0.584 -3.113 -9.099 1.00 94.00 115 ILE A O 1
ATOM 946 N N . LYS A 1 116 ? -2.235 -4.579 -9.535 1.00 89.50 116 LYS A N 1
ATOM 947 C CA . LYS A 1 116 ? -1.427 -5.417 -10.437 1.00 89.50 1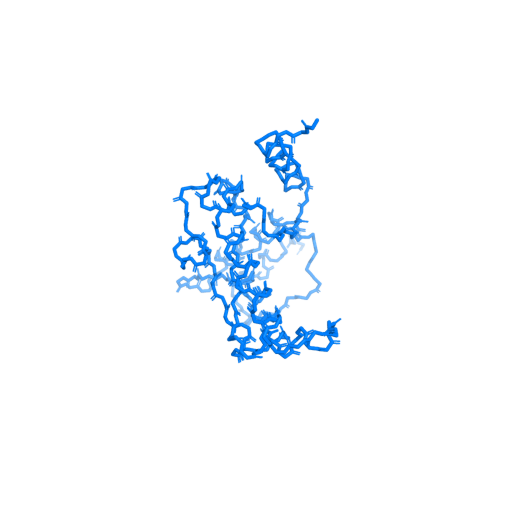16 LYS A CA 1
ATOM 948 C C . LYS A 1 116 ? -1.024 -4.661 -11.700 1.00 89.50 116 LYS A C 1
ATOM 950 O O . LYS A 1 116 ? 0.127 -4.771 -12.107 1.00 89.50 116 LYS A O 1
ATOM 955 N N . GLU A 1 117 ? -1.941 -3.893 -12.280 1.00 90.00 117 GLU A N 1
ATOM 956 C CA . GLU A 1 117 ? -1.674 -3.084 -13.473 1.00 90.00 117 GLU A CA 1
ATOM 957 C C . GLU A 1 117 ? -0.598 -2.034 -13.201 1.00 90.00 117 GLU A C 1
ATOM 959 O O . GLU A 1 117 ? 0.393 -1.986 -13.923 1.00 90.00 117 GLU A O 1
ATOM 964 N N . VAL A 1 118 ? -0.714 -1.266 -12.111 1.00 88.12 118 VAL A N 1
ATOM 965 C CA . VAL A 1 118 ? 0.266 -0.217 -11.767 1.00 88.12 118 VAL A CA 1
ATOM 966 C C . VAL A 1 118 ? 1.684 -0.776 -11.597 1.00 88.12 118 VAL A C 1
ATOM 968 O O . VAL A 1 118 ? 2.652 -0.135 -12.000 1.00 88.12 118 VAL A O 1
ATOM 971 N N . LEU A 1 119 ? 1.831 -1.987 -11.051 1.00 82.62 119 LEU A N 1
ATOM 972 C CA . LEU A 1 119 ? 3.136 -2.646 -10.907 1.00 82.62 119 LEU A CA 1
ATOM 973 C C . LEU A 1 119 ? 3.781 -3.043 -12.247 1.00 82.62 119 LEU A C 1
ATOM 975 O O . LEU A 1 119 ? 4.977 -3.353 -12.267 1.00 82.62 119 LEU A O 1
ATOM 979 N N . GLY A 1 120 ? 3.013 -3.062 -13.336 1.00 81.19 120 GLY A N 1
ATOM 980 C CA . GLY A 1 120 ? 3.440 -3.411 -14.691 1.00 81.19 120 GLY A CA 1
ATOM 981 C C . GLY A 1 120 ? 3.263 -2.276 -15.702 1.00 81.19 120 GLY A C 1
ATOM 982 O O . GLY A 1 120 ? 3.110 -2.547 -16.889 1.00 81.19 120 GLY A O 1
ATOM 983 N N . MET A 1 121 ? 3.239 -1.016 -15.262 1.00 82.81 121 MET A N 1
ATOM 984 C CA . MET A 1 121 ? 3.175 0.135 -16.164 1.00 82.81 121 MET A CA 1
ATOM 985 C C . MET A 1 121 ? 4.568 0.719 -16.408 1.00 82.81 121 MET A C 1
ATOM 987 O O . MET A 1 121 ? 5.246 1.137 -15.471 1.00 82.81 121 MET A O 1
ATOM 991 N N . TRP A 1 122 ? 4.953 0.834 -17.679 1.00 85.06 122 TRP A N 1
ATOM 992 C CA . TRP A 1 122 ? 6.135 1.581 -18.113 1.00 85.06 122 TRP A CA 1
ATOM 993 C C . TRP A 1 122 ? 5.699 2.760 -18.979 1.00 85.06 122 TRP A C 1
ATOM 995 O O . TRP A 1 122 ? 4.896 2.604 -19.895 1.00 85.06 122 TRP A O 1
ATOM 1005 N N . VAL A 1 123 ? 6.231 3.950 -18.691 1.00 83.50 123 VAL A N 1
ATOM 1006 C CA . VAL A 1 123 ? 5.922 5.176 -19.438 1.00 83.50 123 VAL A CA 1
ATOM 1007 C C . VAL A 1 123 ? 7.146 5.579 -20.251 1.00 83.50 123 VAL A C 1
ATOM 1009 O O . VAL A 1 123 ? 8.207 5.860 -19.695 1.00 83.50 123 VAL A O 1
ATOM 1012 N N . GLY A 1 124 ? 6.996 5.616 -21.573 1.00 82.94 124 GLY A N 1
ATOM 1013 C CA . GLY A 1 124 ? 8.029 6.029 -22.521 1.00 82.94 124 GLY A CA 1
ATOM 1014 C C . GLY A 1 124 ? 7.542 7.157 -23.425 1.00 82.94 124 GLY A C 1
ATOM 1015 O O . GLY A 1 124 ? 6.346 7.314 -23.649 1.00 82.94 124 GLY A O 1
ATOM 1016 N N . LYS A 1 125 ? 8.472 7.954 -23.966 1.00 83.25 125 LYS A N 1
ATOM 1017 C CA . LYS A 1 125 ? 8.142 8.943 -25.013 1.00 83.25 125 LYS A CA 1
ATOM 1018 C C . LYS A 1 125 ? 7.817 8.274 -26.351 1.00 83.25 125 LYS A C 1
ATOM 1020 O O . LYS A 1 125 ? 7.051 8.824 -27.132 1.00 83.25 125 LYS A O 1
ATOM 1025 N N . THR A 1 126 ? 8.447 7.131 -26.615 1.00 83.31 126 THR A N 1
ATOM 1026 C CA . THR A 1 126 ? 8.285 6.324 -27.826 1.00 83.31 126 THR A CA 1
ATOM 1027 C C . THR A 1 126 ? 8.413 4.851 -27.471 1.00 83.31 126 THR A C 1
ATOM 1029 O O . THR A 1 126 ? 9.178 4.494 -26.575 1.00 83.31 126 THR A O 1
ATOM 1032 N N . GLU A 1 127 ? 7.750 3.996 -28.237 1.00 83.56 127 GLU A N 1
ATOM 1033 C CA . GLU A 1 127 ? 7.825 2.539 -28.110 1.00 83.56 127 GLU A CA 1
ATOM 1034 C C . GLU A 1 127 ? 8.953 1.985 -28.991 1.00 83.56 127 GLU A C 1
ATOM 1036 O O . GLU A 1 127 ? 8.728 1.201 -29.900 1.00 83.56 127 GLU A O 1
ATOM 1041 N N . SER A 1 128 ? 10.190 2.444 -28.788 1.00 85.19 128 SER A N 1
ATOM 1042 C CA . SER A 1 128 ? 11.351 1.948 -29.543 1.00 85.19 128 SER A CA 1
ATO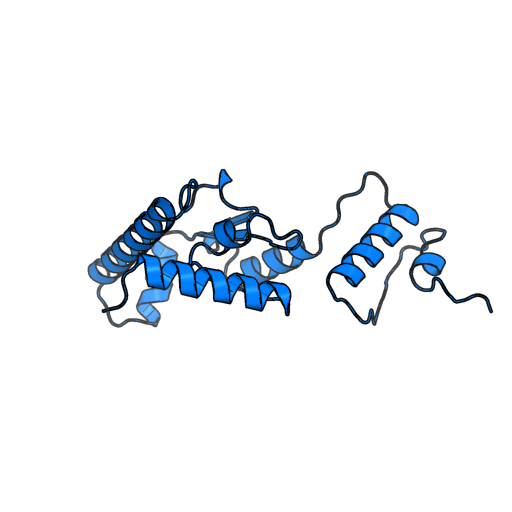M 1043 C C . SER A 1 128 ? 11.881 0.632 -28.967 1.00 85.19 128 SER A C 1
ATOM 1045 O O . SER A 1 128 ? 11.704 0.348 -27.783 1.00 85.19 128 SER A O 1
ATOM 1047 N N . ALA A 1 129 ? 12.640 -0.134 -29.758 1.00 83.38 129 ALA A N 1
ATOM 1048 C CA . ALA A 1 129 ? 13.341 -1.327 -29.266 1.00 83.38 129 ALA A CA 1
ATOM 1049 C C . ALA A 1 129 ? 14.205 -1.034 -28.019 1.00 83.38 129 ALA A C 1
ATOM 1051 O O . ALA A 1 129 ? 14.247 -1.825 -27.084 1.00 83.38 129 ALA A O 1
ATOM 1052 N N . SER A 1 130 ? 14.835 0.144 -27.947 1.00 85.06 130 SER A N 1
ATOM 1053 C CA . SER A 1 130 ? 15.606 0.575 -26.772 1.00 85.06 130 SER A CA 1
ATOM 1054 C C . SER A 1 130 ? 14.755 0.796 -25.518 1.00 85.06 130 SER A C 1
ATOM 1056 O O . SER A 1 130 ? 15.198 0.452 -24.423 1.00 85.06 130 SER A O 1
ATOM 1058 N N . PHE A 1 131 ? 13.544 1.345 -25.657 1.00 88.38 131 PHE A N 1
ATOM 1059 C CA . PHE A 1 131 ? 12.613 1.500 -24.539 1.00 88.38 131 PHE A CA 1
ATOM 1060 C C . PHE A 1 131 ? 12.234 0.128 -23.984 1.00 88.38 131 PHE A C 1
ATOM 1062 O O . PHE A 1 131 ? 12.380 -0.126 -22.790 1.00 88.38 131 PHE A O 1
ATOM 1069 N N . TRP A 1 132 ? 11.841 -0.779 -24.871 1.00 86.56 132 TRP A N 1
ATOM 1070 C CA . TRP A 1 132 ? 11.438 -2.126 -24.505 1.00 86.56 132 TRP A CA 1
ATOM 1071 C C . TRP A 1 132 ? 12.572 -2.987 -23.947 1.00 86.56 132 TRP A C 1
ATOM 1073 O O . TRP A 1 132 ? 12.351 -3.729 -22.996 1.00 86.56 132 TRP A O 1
ATOM 1083 N N . MET A 1 133 ? 13.802 -2.834 -24.441 1.00 85.81 133 MET A N 1
ATOM 1084 C CA . MET A 1 133 ? 14.977 -3.433 -23.801 1.00 85.81 133 MET A CA 1
ATOM 1085 C C . MET A 1 133 ? 15.130 -2.942 -22.356 1.00 85.81 133 MET A C 1
ATOM 1087 O O . MET A 1 133 ? 15.445 -3.727 -21.463 1.00 85.81 133 MET A O 1
ATOM 1091 N N . GLY A 1 134 ? 14.856 -1.658 -22.103 1.00 87.75 134 GLY A N 1
ATOM 1092 C CA . GLY A 1 134 ? 14.790 -1.105 -20.752 1.00 87.75 134 GLY A CA 1
ATOM 1093 C C . GLY A 1 134 ? 13.715 -1.784 -19.899 1.00 87.75 134 GLY A C 1
ATOM 1094 O O . GLY A 1 134 ? 14.008 -2.196 -18.780 1.00 87.75 134 GLY A O 1
ATOM 1095 N N . VAL A 1 135 ? 12.510 -1.973 -20.447 1.00 88.50 135 VAL A N 1
ATOM 1096 C CA . VAL A 1 135 ? 11.405 -2.689 -19.782 1.00 88.50 135 VAL A CA 1
ATOM 1097 C C . VAL A 1 135 ? 11.798 -4.126 -19.427 1.00 88.50 135 VAL A C 1
ATOM 1099 O O . VAL A 1 135 ? 11.654 -4.540 -18.280 1.00 88.50 135 VAL A O 1
ATOM 1102 N N . LEU A 1 136 ? 12.340 -4.887 -20.381 1.00 87.88 136 LEU A N 1
ATOM 1103 C CA . LEU A 1 136 ? 12.767 -6.274 -20.168 1.00 87.88 136 LEU A CA 1
ATOM 1104 C C . LEU A 1 136 ? 13.923 -6.370 -19.164 1.00 87.88 136 LEU A C 1
ATOM 1106 O O . LEU A 1 136 ? 13.960 -7.282 -18.339 1.00 87.88 136 LEU A O 1
ATOM 1110 N N . THR A 1 137 ? 14.844 -5.405 -19.192 1.00 87.12 137 THR A N 1
ATOM 1111 C CA . THR A 1 137 ? 15.938 -5.319 -18.218 1.00 87.12 137 THR A CA 1
ATOM 1112 C C . THR A 1 137 ? 15.409 -5.034 -16.813 1.00 87.12 137 THR A C 1
ATOM 1114 O O . THR A 1 137 ? 15.856 -5.675 -15.865 1.00 87.12 137 THR A O 1
ATOM 1117 N N . ASP A 1 138 ? 14.440 -4.126 -16.667 1.00 85.94 138 ASP A N 1
ATOM 1118 C CA . ASP A 1 138 ? 13.778 -3.848 -15.387 1.00 85.94 138 ASP A CA 1
ATOM 1119 C C . ASP A 1 138 ? 13.019 -5.077 -14.867 1.00 85.94 138 ASP A C 1
ATOM 1121 O O . ASP A 1 138 ? 13.193 -5.470 -13.715 1.00 85.94 138 ASP A O 1
ATOM 1125 N N . LEU A 1 139 ? 12.253 -5.754 -15.726 1.00 85.88 139 LEU A N 1
ATOM 1126 C CA . LEU A 1 139 ? 11.566 -7.004 -15.386 1.00 85.88 139 LEU A CA 1
ATOM 1127 C C . LEU A 1 139 ? 12.540 -8.072 -14.876 1.00 85.88 139 LEU A C 1
ATOM 1129 O O . LEU A 1 139 ? 12.307 -8.672 -13.824 1.00 85.88 139 LEU A O 1
ATOM 1133 N N . LYS A 1 140 ? 13.663 -8.267 -15.575 1.00 84.12 140 LYS A N 1
ATOM 1134 C CA . LYS A 1 140 ? 14.721 -9.189 -15.151 1.00 84.12 140 LYS A CA 1
ATOM 1135 C C . LYS A 1 140 ? 15.348 -8.764 -13.822 1.00 84.12 140 LYS A C 1
ATOM 1137 O O . LYS A 1 140 ? 15.536 -9.599 -12.941 1.00 84.12 140 LYS A O 1
ATOM 1142 N N . ALA A 1 141 ? 15.633 -7.474 -13.640 1.00 82.62 141 ALA A N 1
ATOM 1143 C CA . ALA A 1 141 ? 16.164 -6.936 -12.384 1.00 82.62 141 ALA A CA 1
ATOM 1144 C C . ALA A 1 141 ? 15.187 -7.108 -11.206 1.00 82.62 141 ALA A C 1
ATOM 1146 O O . ALA A 1 141 ? 15.614 -7.247 -10.062 1.00 82.62 141 ALA A O 1
ATOM 1147 N N . ARG A 1 142 ? 13.880 -7.157 -11.487 1.00 80.12 142 ARG A N 1
ATOM 1148 C CA . ARG A 1 142 ? 12.807 -7.430 -10.520 1.00 80.12 142 ARG A CA 1
ATOM 1149 C C . ARG A 1 142 ? 12.575 -8.922 -10.252 1.00 80.12 142 ARG A C 1
ATOM 1151 O O . ARG A 1 142 ? 11.688 -9.251 -9.466 1.00 80.12 142 ARG A O 1
ATOM 1158 N N . GLY A 1 143 ? 13.361 -9.809 -10.866 1.00 79.06 143 GLY A N 1
ATOM 1159 C CA . GLY A 1 143 ? 13.319 -11.252 -10.623 1.00 79.06 143 GLY A CA 1
ATOM 1160 C C . GLY A 1 143 ? 12.367 -12.030 -11.531 1.00 79.06 143 GLY A C 1
ATOM 1161 O O . GLY A 1 143 ? 12.032 -13.164 -11.208 1.00 79.06 143 GLY A O 1
ATOM 1162 N N . VAL A 1 144 ? 11.914 -11.456 -12.652 1.00 83.88 144 VAL A N 1
ATOM 1163 C CA . VAL A 1 144 ? 11.259 -12.259 -13.694 1.00 83.88 144 VAL A CA 1
ATOM 1164 C C . VAL A 1 144 ? 12.314 -13.148 -14.347 1.00 83.88 144 VAL A C 1
ATOM 1166 O O . VAL A 1 144 ? 13.236 -12.648 -14.991 1.00 83.88 144 VAL A O 1
ATOM 1169 N N . GLU A 1 145 ? 12.185 -14.459 -14.146 1.00 81.62 145 GLU A N 1
ATOM 1170 C CA . GLU A 1 145 ? 13.121 -15.458 -14.675 1.00 81.62 145 GLU A CA 1
ATOM 1171 C C . GLU A 1 145 ? 12.774 -15.858 -16.114 1.00 81.62 145 GLU A C 1
ATOM 1173 O O . GLU A 1 145 ? 13.662 -15.884 -16.962 1.00 81.62 145 GLU A O 1
ATOM 1178 N N . ASP A 1 146 ? 11.486 -16.073 -16.403 1.00 82.12 146 ASP A N 1
ATOM 1179 C CA . ASP A 1 146 ? 10.994 -16.527 -17.707 1.00 82.12 146 ASP A CA 1
ATOM 1180 C C . ASP A 1 146 ? 9.791 -15.707 -18.195 1.00 82.12 146 ASP A C 1
ATOM 1182 O O . ASP A 1 146 ? 8.915 -15.312 -17.419 1.00 82.12 146 ASP A O 1
ATOM 1186 N N . ILE A 1 147 ? 9.715 -15.503 -19.515 1.00 82.56 147 ILE A N 1
ATOM 1187 C CA . ILE A 1 147 ? 8.564 -14.914 -20.211 1.00 82.56 147 ILE A CA 1
ATOM 1188 C C . ILE A 1 147 ? 8.041 -15.948 -21.211 1.00 82.56 147 ILE A C 1
ATOM 1190 O O . ILE A 1 147 ? 8.671 -16.213 -22.230 1.00 82.56 147 ILE A O 1
ATOM 1194 N N . LEU A 1 148 ? 6.881 -16.541 -20.916 1.00 78.25 148 LEU A N 1
ATOM 1195 C CA . LEU A 1 148 ? 6.310 -17.627 -21.724 1.00 78.25 148 LEU A CA 1
ATOM 1196 C C . LEU A 1 148 ? 5.701 -17.143 -23.051 1.00 78.25 148 LEU A C 1
ATOM 1198 O O . LEU A 1 148 ? 5.727 -17.869 -24.041 1.00 78.25 148 LEU A O 1
ATOM 1202 N N . ILE A 1 149 ? 5.111 -15.944 -23.065 1.00 81.81 149 ILE A N 1
ATOM 1203 C CA . ILE A 1 149 ? 4.428 -15.374 -24.233 1.00 81.81 149 ILE A CA 1
ATOM 1204 C C . ILE A 1 149 ? 4.781 -13.893 -24.334 1.00 81.81 149 ILE A C 1
ATOM 1206 O O . ILE A 1 149 ? 4.604 -13.143 -23.375 1.00 81.81 149 ILE A O 1
ATOM 1210 N N . THR A 1 150 ? 5.213 -13.471 -25.518 1.00 78.81 150 THR A N 1
ATOM 1211 C CA . THR A 1 150 ? 5.327 -12.067 -25.915 1.00 78.81 150 THR A CA 1
ATOM 1212 C C . THR A 1 150 ? 4.441 -11.834 -27.139 1.00 78.81 150 THR A C 1
ATOM 1214 O O . THR A 1 150 ? 4.476 -12.602 -28.098 1.00 78.81 150 THR A O 1
ATOM 1217 N N . VAL A 1 151 ? 3.604 -10.795 -27.102 1.00 78.12 151 VAL A N 1
ATOM 1218 C CA . VAL A 1 151 ? 2.786 -10.365 -28.247 1.00 78.12 151 VAL A CA 1
ATOM 1219 C C . VAL A 1 151 ? 3.276 -8.990 -28.654 1.00 78.12 151 VAL A C 1
ATOM 1221 O O . VAL A 1 151 ? 3.325 -8.084 -27.826 1.00 78.12 151 VAL A O 1
ATOM 1224 N N . THR A 1 152 ? 3.676 -8.857 -29.912 1.00 73.94 152 THR A N 1
ATOM 1225 C CA . THR A 1 152 ? 4.322 -7.655 -30.435 1.00 73.94 152 THR A CA 1
ATOM 1226 C C . THR A 1 152 ? 3.668 -7.280 -31.756 1.00 73.94 152 THR A C 1
ATOM 1228 O O . THR A 1 152 ? 3.204 -8.139 -32.506 1.00 73.94 152 THR A O 1
ATOM 1231 N N . ASP A 1 153 ? 3.622 -5.992 -32.056 1.00 71.62 153 ASP A N 1
ATOM 1232 C CA . ASP A 1 153 ? 3.034 -5.424 -33.268 1.00 71.62 153 ASP A CA 1
ATOM 1233 C C . ASP A 1 153 ? 4.072 -5.250 -34.391 1.00 71.62 153 ASP A C 1
ATOM 1235 O O . ASP A 1 153 ? 4.049 -4.289 -35.156 1.00 71.62 153 ASP A O 1
ATOM 1239 N N . ASN A 1 154 ? 4.983 -6.222 -34.522 1.00 69.56 154 ASN A N 1
ATOM 1240 C CA . ASN A 1 154 ? 6.084 -6.214 -35.493 1.00 69.56 154 ASN A CA 1
ATOM 1241 C C . ASN A 1 154 ? 7.008 -4.985 -35.369 1.00 69.56 154 ASN A C 1
ATOM 1243 O O . ASN A 1 154 ? 7.531 -4.465 -36.358 1.00 69.56 154 ASN A O 1
ATOM 1247 N N . LEU A 1 155 ? 7.218 -4.522 -34.135 1.00 73.31 155 LEU A N 1
ATOM 1248 C CA . LEU A 1 155 ? 8.150 -3.448 -33.833 1.00 73.31 155 LEU A CA 1
ATOM 1249 C C . LEU A 1 155 ? 9.584 -3.837 -34.232 1.00 73.31 155 LEU A C 1
ATOM 1251 O O . LEU A 1 155 ? 10.183 -4.758 -33.668 1.00 73.31 155 LEU A O 1
ATOM 1255 N N . ASN A 1 156 ? 10.154 -3.098 -35.187 1.00 74.50 156 ASN A N 1
ATOM 1256 C CA . ASN A 1 156 ? 11.507 -3.335 -35.691 1.00 74.50 156 ASN A CA 1
ATOM 1257 C C . ASN A 1 156 ? 12.544 -3.366 -34.552 1.00 74.50 156 ASN A C 1
ATOM 1259 O O . ASN A 1 156 ? 12.658 -2.420 -33.772 1.00 74.50 156 ASN A O 1
ATOM 1263 N N . GLY A 1 157 ? 13.315 -4.455 -34.488 1.00 74.62 157 GLY A N 1
ATOM 1264 C CA . GLY A 1 157 ? 14.363 -4.686 -33.489 1.00 74.62 157 GLY A CA 1
ATOM 1265 C C . GLY A 1 157 ? 13.878 -5.265 -32.156 1.00 74.62 157 GLY A C 1
ATOM 1266 O O . GLY A 1 157 ? 14.709 -5.638 -31.338 1.00 74.62 157 GLY A O 1
ATOM 1267 N N . PHE A 1 158 ? 12.566 -5.389 -31.913 1.00 76.69 158 PHE A N 1
ATOM 1268 C CA . PHE A 1 158 ? 12.057 -5.957 -30.657 1.00 76.69 158 PHE A CA 1
ATOM 1269 C C . PHE A 1 158 ? 12.301 -7.469 -30.556 1.00 76.69 158 PHE A C 1
ATOM 1271 O O . PHE A 1 158 ? 12.626 -7.965 -29.479 1.00 76.69 158 PHE A O 1
ATOM 1278 N N . THR A 1 159 ? 12.218 -8.214 -31.661 1.00 75.06 159 THR A N 1
ATOM 1279 C CA . THR A 1 159 ? 12.540 -9.654 -31.672 1.00 75.06 159 THR A CA 1
ATOM 1280 C C . THR A 1 159 ? 13.963 -9.912 -31.169 1.00 75.06 159 THR A C 1
ATOM 1282 O O . THR A 1 159 ? 14.171 -10.797 -30.338 1.00 75.06 159 THR A O 1
ATOM 1285 N N . ASP A 1 160 ? 14.914 -9.064 -31.574 1.00 75.12 160 ASP A N 1
ATOM 1286 C CA . ASP A 1 160 ? 16.304 -9.117 -31.108 1.00 75.12 160 ASP A CA 1
ATOM 1287 C C . ASP A 1 160 ? 16.414 -8.780 -29.611 1.00 75.12 160 ASP A C 1
ATOM 1289 O O . ASP A 1 160 ? 17.290 -9.293 -28.917 1.00 75.12 160 ASP A O 1
ATOM 1293 N N . THR A 1 161 ? 15.499 -7.959 -29.075 1.00 73.81 161 THR A N 1
ATOM 1294 C CA . THR A 1 161 ? 15.467 -7.649 -27.637 1.00 73.81 161 THR A CA 1
ATOM 1295 C C . THR A 1 161 ? 14.974 -8.797 -26.762 1.00 73.81 161 THR A C 1
ATOM 1297 O O . THR A 1 161 ? 15.445 -8.936 -25.635 1.00 73.81 161 THR A O 1
ATOM 1300 N N . ILE A 1 162 ? 14.059 -9.633 -27.268 1.00 70.56 162 ILE A N 1
ATOM 1301 C CA . ILE A 1 162 ? 13.566 -10.819 -26.547 1.00 70.56 162 ILE A CA 1
ATOM 1302 C C . ILE A 1 162 ? 14.625 -11.928 -26.560 1.00 70.56 162 ILE A C 1
ATOM 1304 O O . ILE A 1 162 ? 14.797 -12.643 -25.573 1.00 70.56 162 ILE A O 1
ATOM 1308 N N . HIS A 1 163 ? 15.355 -12.059 -27.670 1.00 68.12 163 HIS A N 1
ATOM 1309 C CA . HIS A 1 163 ? 16.373 -13.087 -27.871 1.00 68.12 163 HIS A CA 1
ATOM 1310 C C . HIS A 1 163 ? 17.753 -12.473 -28.143 1.00 68.12 163 HIS A C 1
ATOM 1312 O O . HIS A 1 163 ? 18.291 -12.652 -29.236 1.00 68.12 163 HIS A O 1
ATOM 1318 N N . PRO A 1 164 ? 18.389 -11.820 -27.153 1.00 55.91 164 PRO A N 1
ATOM 1319 C CA . PRO A 1 164 ? 19.663 -11.130 -27.363 1.00 55.91 164 PRO A CA 1
ATOM 1320 C C . PRO A 1 164 ? 20.829 -12.052 -27.777 1.00 55.91 164 PRO A C 1
ATOM 1322 O O . PRO A 1 164 ? 21.883 -11.550 -28.148 1.00 55.91 164 PRO A O 1
ATOM 1325 N N . ASN A 1 165 ? 20.650 -13.382 -27.740 1.00 46.66 165 ASN A N 1
ATOM 1326 C CA . ASN A 1 165 ? 21.666 -14.386 -28.082 1.00 46.66 165 ASN A CA 1
ATOM 1327 C C . ASN A 1 165 ? 21.333 -15.264 -29.308 1.00 46.66 165 ASN A C 1
ATOM 1329 O O . ASN A 1 165 ? 22.084 -16.201 -29.578 1.00 46.66 165 ASN A O 1
ATOM 1333 N N . ASN A 1 166 ? 20.260 -15.006 -30.066 1.00 41.44 166 ASN A N 1
ATOM 1334 C CA . ASN A 1 166 ? 19.988 -15.770 -31.294 1.00 41.44 166 ASN A CA 1
ATOM 1335 C C . ASN A 1 166 ? 20.750 -15.182 -32.492 1.00 41.44 166 ASN A C 1
ATOM 1337 O O . ASN A 1 166 ? 20.169 -14.635 -33.423 1.00 41.44 166 ASN A O 1
ATOM 1341 N N . HIS A 1 167 ? 22.074 -15.329 -32.467 1.00 31.61 167 HIS A N 1
ATOM 1342 C CA . HIS A 1 167 ? 22.859 -15.429 -33.694 1.00 31.61 167 HIS A CA 1
ATOM 1343 C C . HIS A 1 167 ? 22.920 -16.909 -34.088 1.00 31.61 167 HIS A C 1
ATOM 1345 O O . HIS A 1 167 ? 23.804 -17.638 -33.637 1.00 31.61 167 HIS A O 1
ATOM 1351 N N . ILE A 1 168 ? 21.961 -17.346 -34.903 1.00 31.20 168 ILE A N 1
ATOM 1352 C CA . ILE A 1 168 ? 22.047 -18.558 -35.730 1.00 31.20 168 ILE A CA 1
ATOM 1353 C C . ILE A 1 168 ? 21.663 -18.200 -37.157 1.00 31.20 168 ILE A C 1
ATOM 1355 O O . ILE A 1 168 ? 20.680 -17.444 -37.319 1.00 31.20 168 ILE A O 1
#

Radius of gyration: 21.27 Å; chains: 1; bounding box: 47×31×65 Å

InterPro domains:
  IPR001207 Transposase, mutator type [PF00872] (116-163)
  IPR001207 Transposase, mutator type [PTHR33217] (116-162)
  IPR027417 P-loop containing nucleoside triphosphate hydrolase [G3DSA:3.40.50.300] (1-120)

pLDDT: mean 88.84, std 11.77, range [31.2, 98.19]